Protein AF-A0A6B3UFQ0-F1 (afdb_monomer)

Secondary structure (DSSP, 8-state):
--HHHHHHHHHHS-HHHHHHHHHHHHHHHHTT-GGGSTTHHHHHHHHHTT-S-HHHHHHHHHHHHHH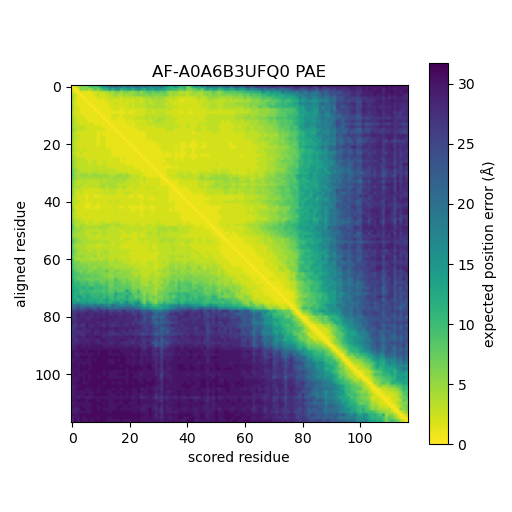HHHHHHHHHHHHHHHHHHHHHHHHHT-HHHHHHHTTS-HHHHHHHH----

Radius of gyration: 25.26 Å; Cα contacts (8 Å, |Δi|>4): 47; chains: 1; bounding box: 38×32×72 Å

pLDDT: mean 77.99, std 18.71, range [42.44, 97.44]

Mean predicted aligned error: 14.37 Å

Foldseek 3Di:
DDLVVLVVVLVPDDPVVVVVLLVVLLVCVVVVNNVVRSNSVPVVVCVVVVVDDPVSVVVSVVVVVVVVVVVVVVCVVCVPPVCVVVVCVVQVPPPVNVVVVVPDDPVVCCVPVVDDD

Sequence (117 aa):
MNIDAITSEWNALTLAQQEAAWMVFLKDLFAGEAPANRFFLVLMPLWDSCEAPEKVQDAALDLYDAEMQEELAFNARYESATNVWFDRAVTADDVADDAFWDRFDPAMAEAILGCPI

Solvent-accessible surface area (backbone atoms only — not comparable to full-atom values): 6911 Å² total; per-residue (Å²): 135,61,65,68,60,50,53,54,53,59,70,68,47,52,71,70,54,49,52,52,51,49,59,50,43,52,55,27,47,80,68,73,45,32,86,75,38,91,56,32,90,62,50,51,61,34,50,77,67,70,65,57,55,68,74,54,51,54,53,50,50,57,51,50,53,52,52,52,51,52,51,52,53,48,46,72,74,36,59,73,59,57,50,54,52,49,54,47,54,66,51,69,70,38,79,61,48,67,58,46,63,76,68,51,58,70,74,57,52,34,73,75,70,71,53,85,130

Structure (mmCIF, N/CA/C/O backbone):
data_AF-A0A6B3UFQ0-F1
#
_entry.id   AF-A0A6B3UFQ0-F1
#
loop_
_atom_site.group_PDB
_atom_site.id
_atom_site.type_symbol
_atom_site.label_atom_id
_atom_site.label_alt_id
_atom_site.label_comp_id
_atom_site.label_asym_id
_atom_site.label_entity_id
_atom_site.label_seq_id
_atom_site.pdbx_PDB_ins_code
_atom_site.Cartn_x
_atom_site.Cartn_y
_atom_site.Cartn_z
_atom_site.occupancy
_atom_site.B_iso_or_equiv
_atom_site.auth_seq_id
_atom_site.auth_comp_id
_atom_site.auth_asym_id
_atom_site.auth_atom_id
_atom_site.pdbx_PDB_model_num
ATOM 1 N N . MET A 1 1 ? -6.406 -19.678 8.237 1.00 61.75 1 MET A N 1
ATOM 2 C CA . MET A 1 1 ? -6.539 -18.353 8.881 1.00 61.75 1 MET A CA 1
ATOM 3 C C . MET A 1 1 ? -8.030 -18.081 9.037 1.00 61.75 1 MET A C 1
ATOM 5 O O . MET A 1 1 ? -8.745 -18.334 8.079 1.00 61.75 1 MET A O 1
ATOM 9 N N . ASN A 1 2 ? -8.517 -17.688 10.217 1.00 82.31 2 ASN A N 1
ATOM 10 C CA . ASN A 1 2 ? -9.936 -17.357 10.414 1.00 82.31 2 ASN A CA 1
ATOM 11 C C . ASN A 1 2 ? -10.115 -15.847 10.193 1.00 82.31 2 ASN A C 1
ATOM 13 O O . ASN A 1 2 ? -9.515 -15.074 10.937 1.00 82.31 2 ASN A O 1
ATOM 17 N N . ILE A 1 3 ? -10.891 -15.447 9.180 1.00 87.56 3 ILE A N 1
ATOM 18 C CA . ILE A 1 3 ? -11.088 -14.034 8.827 1.00 87.56 3 ILE A CA 1
ATOM 19 C C . ILE A 1 3 ? -11.670 -13.237 10.000 1.00 87.56 3 ILE A C 1
ATOM 21 O O . ILE A 1 3 ? -11.162 -12.164 10.297 1.00 87.56 3 ILE A O 1
ATOM 25 N N . ASP A 1 4 ? -12.593 -13.822 10.769 1.00 91.38 4 ASP A N 1
ATOM 26 C CA . ASP A 1 4 ? -13.212 -13.167 11.927 1.00 91.38 4 ASP A CA 1
ATOM 27 C C . ASP A 1 4 ? -12.181 -12.808 13.002 1.00 91.38 4 ASP A C 1
ATOM 29 O O . ASP A 1 4 ? -12.254 -11.752 13.630 1.00 91.38 4 ASP A O 1
ATOM 33 N N . ALA A 1 5 ? -11.182 -13.674 13.199 1.00 91.50 5 ALA A N 1
ATOM 34 C CA . ALA A 1 5 ? -10.115 -13.435 14.164 1.00 91.50 5 ALA A CA 1
ATOM 35 C C . ALA A 1 5 ? -9.181 -12.303 13.707 1.00 91.50 5 ALA A C 1
ATOM 37 O O . ALA A 1 5 ? -8.791 -11.472 14.524 1.00 91.50 5 ALA A O 1
ATOM 38 N N . ILE A 1 6 ? -8.860 -12.238 12.409 1.00 92.88 6 ILE A N 1
ATOM 39 C CA . ILE A 1 6 ? -8.028 -11.167 11.837 1.00 92.88 6 ILE A CA 1
ATOM 40 C C . ILE A 1 6 ? -8.778 -9.838 11.879 1.00 92.88 6 ILE A C 1
ATOM 42 O O . ILE A 1 6 ? -8.210 -8.830 12.285 1.00 92.88 6 ILE A O 1
ATOM 46 N N . THR A 1 7 ? -10.057 -9.827 11.501 1.00 93.50 7 THR A N 1
ATOM 47 C CA . THR A 1 7 ? -10.896 -8.627 11.544 1.00 93.50 7 THR A CA 1
ATOM 48 C C . THR A 1 7 ? -11.078 -8.139 12.980 1.00 93.50 7 THR A C 1
ATOM 50 O O . THR A 1 7 ? -10.982 -6.942 13.240 1.00 93.50 7 THR A O 1
ATOM 53 N N . SER A 1 8 ? -11.273 -9.047 13.943 1.00 95.44 8 SER A N 1
ATOM 54 C CA . SER A 1 8 ? -11.319 -8.680 15.361 1.00 95.44 8 SER A CA 1
ATOM 55 C C . SER A 1 8 ? -9.994 -8.095 15.849 1.00 95.44 8 SER A C 1
ATOM 57 O O . SER A 1 8 ? -10.012 -7.151 16.635 1.00 95.44 8 SER A O 1
ATOM 59 N N . GLU A 1 9 ? -8.858 -8.644 15.417 1.00 95.50 9 GLU A N 1
ATOM 60 C CA . GLU A 1 9 ? -7.540 -8.108 15.758 1.00 95.50 9 GLU A CA 1
ATOM 61 C C . GLU A 1 9 ? -7.322 -6.723 15.138 1.00 95.50 9 GLU A C 1
ATOM 63 O O . GLU A 1 9 ? -6.897 -5.807 15.836 1.00 95.50 9 GLU A O 1
ATOM 68 N N . TRP A 1 10 ? -7.678 -6.548 13.863 1.00 95.81 10 TRP A N 1
ATOM 69 C CA . TRP A 1 10 ? -7.617 -5.268 13.159 1.00 95.81 10 TRP A CA 1
ATOM 70 C C . TRP A 1 10 ? -8.421 -4.180 13.877 1.00 95.81 10 TRP A C 1
ATOM 72 O O . TRP A 1 10 ? -7.921 -3.080 14.115 1.00 95.81 10 TRP A O 1
ATOM 82 N N . ASN A 1 11 ? -9.647 -4.504 14.287 1.00 95.25 11 ASN A N 1
ATOM 83 C CA . ASN A 1 11 ? -10.532 -3.577 14.991 1.00 95.25 11 ASN A CA 1
ATOM 84 C C . ASN A 1 11 ? -10.059 -3.244 16.415 1.00 95.25 11 ASN A C 1
ATOM 86 O O . ASN A 1 11 ? -10.498 -2.247 16.983 1.00 95.25 11 ASN A O 1
ATOM 90 N N . ALA A 1 12 ? -9.185 -4.067 17.004 1.00 96.81 12 ALA A N 1
ATOM 91 C CA . ALA A 1 12 ? -8.596 -3.808 18.316 1.00 96.81 12 ALA A CA 1
ATOM 92 C C . ALA A 1 12 ? -7.371 -2.877 18.252 1.00 96.81 12 ALA A C 1
ATOM 94 O O . ALA A 1 12 ? -6.920 -2.388 19.291 1.00 96.81 12 ALA A O 1
ATOM 95 N N . LEU A 1 13 ? -6.820 -2.638 17.057 1.00 96.81 13 LEU A N 1
ATOM 96 C CA . LEU A 1 13 ? -5.706 -1.719 16.863 1.00 96.81 13 LEU A CA 1
ATOM 97 C C . LEU A 1 13 ? -6.146 -0.267 17.073 1.00 96.81 13 LEU A C 1
ATOM 99 O O . LEU A 1 13 ? -7.250 0.144 16.725 1.00 96.81 13 LEU A O 1
ATOM 103 N N . THR A 1 14 ? -5.234 0.544 17.600 1.00 97.44 14 THR A N 1
ATOM 104 C CA . THR A 1 14 ? -5.390 2.002 17.589 1.00 97.44 14 THR A CA 1
ATOM 105 C C . THR A 1 14 ? -5.252 2.546 16.166 1.00 97.44 14 THR A C 1
ATOM 107 O O . THR A 1 14 ? -4.608 1.924 15.321 1.00 97.44 14 THR A O 1
ATOM 110 N N . LEU A 1 15 ? -5.767 3.752 15.915 1.00 93.88 15 LEU A N 1
ATOM 111 C CA . LEU A 1 15 ? -5.652 4.407 14.606 1.00 93.88 15 LEU A CA 1
ATOM 112 C C . LEU A 1 15 ? -4.190 4.496 14.125 1.00 93.88 15 LEU A C 1
ATOM 114 O O . LEU A 1 15 ? -3.885 4.161 12.987 1.00 93.88 15 LEU A O 1
ATOM 118 N N . ALA A 1 16 ? -3.260 4.842 15.022 1.00 94.19 16 ALA A N 1
ATOM 119 C CA . ALA A 1 16 ? -1.833 4.906 14.702 1.00 94.19 16 ALA A CA 1
ATOM 120 C C . ALA A 1 16 ? -1.235 3.534 14.328 1.00 94.19 16 ALA A C 1
ATOM 122 O O . ALA A 1 16 ? -0.346 3.450 13.484 1.00 94.19 16 ALA A O 1
ATOM 123 N N . GLN A 1 17 ? -1.716 2.450 14.942 1.00 96.12 17 GLN A N 1
ATOM 124 C CA . GLN A 1 17 ? -1.289 1.090 14.603 1.00 96.12 17 GLN A CA 1
ATOM 125 C C . GLN A 1 17 ? -1.875 0.627 13.267 1.00 96.12 17 GLN A C 1
ATOM 127 O O . GLN A 1 17 ? -1.172 -0.028 12.502 1.00 96.12 17 GLN A O 1
AT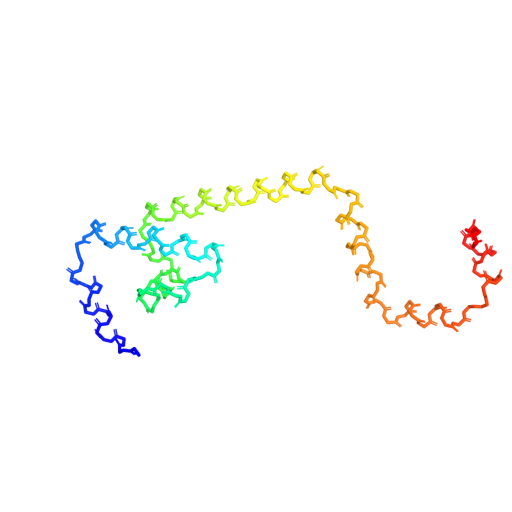OM 132 N N . GLN A 1 18 ? -3.124 0.994 12.971 1.00 95.44 18 GLN A N 1
ATOM 133 C CA . GLN A 1 18 ? -3.738 0.745 11.667 1.00 95.44 18 GLN A CA 1
ATOM 134 C C . GLN A 1 18 ? -3.007 1.507 10.559 1.00 95.44 18 GLN A C 1
ATOM 136 O O . GLN A 1 18 ? -2.687 0.915 9.534 1.00 95.44 18 GLN A O 1
ATOM 141 N N . GLU A 1 19 ? -2.658 2.779 10.778 1.00 93.88 19 GLU A N 1
ATOM 142 C CA . GLU A 1 19 ? -1.823 3.550 9.848 1.00 93.88 19 GLU A CA 1
ATOM 143 C C . GLU A 1 19 ? -0.462 2.885 9.615 1.00 93.88 19 GLU A C 1
ATOM 145 O O . GLU A 1 19 ? -0.027 2.742 8.476 1.00 93.88 19 GLU A O 1
ATOM 150 N N . ALA A 1 20 ? 0.217 2.440 10.676 1.00 94.31 20 ALA A N 1
ATOM 151 C CA . ALA A 1 20 ? 1.500 1.756 10.535 1.00 94.31 20 ALA A CA 1
ATOM 152 C C . ALA A 1 20 ? 1.367 0.443 9.743 1.00 94.31 20 ALA A C 1
ATOM 154 O O . ALA A 1 20 ? 2.206 0.151 8.892 1.00 94.31 20 ALA A O 1
ATOM 155 N N . ALA A 1 21 ? 0.305 -0.327 9.989 1.00 96.12 21 ALA A N 1
ATOM 156 C CA . ALA A 1 21 ? 0.013 -1.551 9.251 1.00 96.12 21 ALA A CA 1
ATOM 157 C C . ALA A 1 21 ? -0.294 -1.276 7.770 1.00 96.12 21 ALA A C 1
ATOM 159 O O . ALA A 1 21 ? 0.211 -2.000 6.915 1.00 96.12 21 ALA A O 1
ATOM 160 N N . TRP A 1 22 ? -1.032 -0.204 7.464 1.00 96.50 22 TRP A N 1
ATOM 161 C CA . TRP A 1 22 ? -1.249 0.271 6.095 1.00 96.50 22 TRP A CA 1
ATOM 162 C C . TRP A 1 22 ? 0.065 0.606 5.385 1.00 96.50 22 TRP A C 1
ATOM 164 O O . TRP A 1 22 ? 0.273 0.184 4.254 1.00 96.50 22 TRP A O 1
ATOM 174 N N . MET A 1 23 ? 0.979 1.313 6.052 1.00 95.06 23 MET A N 1
ATOM 175 C CA . MET A 1 23 ? 2.274 1.678 5.463 1.00 95.06 23 MET A CA 1
ATOM 176 C C . MET A 1 23 ? 3.173 0.464 5.200 1.00 95.06 23 MET A C 1
ATOM 178 O O . MET A 1 23 ? 3.953 0.472 4.250 1.00 95.06 23 MET A O 1
ATOM 182 N N . VAL A 1 24 ? 3.088 -0.577 6.034 1.00 95.31 24 VAL A N 1
ATOM 183 C CA . VAL A 1 24 ? 3.773 -1.855 5.775 1.00 95.31 24 VAL A CA 1
ATOM 184 C C . VAL A 1 24 ? 3.113 -2.573 4.599 1.00 95.31 24 VAL A C 1
ATOM 186 O O . VAL A 1 24 ? 3.806 -2.954 3.666 1.00 95.31 24 VAL A O 1
ATOM 189 N N . PHE A 1 25 ? 1.782 -2.670 4.597 1.00 96.50 25 PHE A N 1
ATOM 190 C CA . PHE A 1 25 ? 1.025 -3.287 3.507 1.00 96.50 25 PHE A CA 1
ATOM 191 C C . PHE A 1 25 ? 1.302 -2.638 2.150 1.00 96.50 25 PHE A C 1
ATOM 193 O O . PHE A 1 25 ? 1.493 -3.359 1.181 1.00 96.50 25 PHE A O 1
ATOM 200 N N . LEU A 1 26 ? 1.389 -1.305 2.075 1.00 94.69 26 LEU A N 1
ATOM 201 C CA . LEU A 1 26 ? 1.755 -0.610 0.839 1.00 94.69 26 LEU A CA 1
ATOM 202 C C . LEU A 1 26 ? 3.125 -1.046 0.317 1.00 94.69 26 LEU A C 1
ATOM 204 O O . LEU A 1 26 ? 3.266 -1.335 -0.864 1.00 94.69 26 LEU A O 1
ATOM 208 N N . LYS A 1 27 ? 4.135 -1.133 1.184 1.00 92.25 27 LYS A N 1
ATOM 209 C CA . LYS A 1 27 ? 5.469 -1.590 0.768 1.00 92.25 27 LYS A CA 1
ATOM 210 C C . LYS A 1 27 ? 5.429 -3.022 0.249 1.00 92.25 27 LYS A C 1
ATOM 212 O O . LYS A 1 27 ? 6.006 -3.297 -0.797 1.00 92.25 27 LYS A O 1
ATOM 217 N N . ASP A 1 28 ? 4.715 -3.899 0.951 1.00 94.25 28 ASP A N 1
ATOM 218 C CA . ASP A 1 28 ? 4.538 -5.289 0.534 1.00 94.25 28 ASP A CA 1
ATOM 219 C C . ASP A 1 28 ? 3.779 -5.367 -0.805 1.00 94.25 28 ASP A C 1
ATOM 221 O O . ASP A 1 28 ? 4.078 -6.221 -1.635 1.00 94.25 28 ASP A O 1
ATOM 225 N N . LEU A 1 29 ? 2.819 -4.467 -1.046 1.00 93.44 29 LEU A N 1
ATOM 226 C CA . LEU A 1 29 ? 2.041 -4.402 -2.284 1.00 93.44 29 LEU A CA 1
ATOM 227 C C . LEU A 1 29 ? 2.914 -4.079 -3.496 1.00 93.44 29 LEU A C 1
ATOM 229 O O . LEU A 1 29 ? 2.897 -4.840 -4.461 1.00 93.44 29 LEU A O 1
ATOM 233 N N . PHE A 1 30 ? 3.714 -3.016 -3.421 1.00 89.81 30 PHE A N 1
ATOM 234 C CA . PHE A 1 30 ? 4.643 -2.640 -4.494 1.00 89.81 30 PHE A CA 1
ATOM 235 C C . PHE A 1 30 ? 5.786 -3.655 -4.667 1.00 89.81 30 PHE A C 1
ATOM 237 O O . PHE A 1 30 ? 6.287 -3.841 -5.769 1.00 89.81 30 PHE A O 1
ATOM 244 N N . ALA A 1 31 ? 6.163 -4.382 -3.610 1.00 89.25 31 ALA A N 1
ATOM 245 C CA . ALA A 1 31 ? 7.127 -5.481 -3.702 1.00 89.25 31 ALA A CA 1
ATOM 246 C C . ALA A 1 31 ? 6.535 -6.790 -4.276 1.00 89.25 31 ALA A C 1
ATOM 248 O O . ALA A 1 31 ? 7.275 -7.747 -4.498 1.00 89.25 31 ALA A O 1
ATOM 249 N N . GLY A 1 32 ? 5.215 -6.874 -4.490 1.00 90.25 32 GLY A N 1
ATOM 250 C CA . GLY A 1 32 ? 4.538 -8.109 -4.909 1.00 90.25 32 GLY A CA 1
ATOM 251 C C . GLY A 1 32 ? 4.393 -9.164 -3.799 1.00 90.25 32 GLY A C 1
ATOM 252 O O . GLY A 1 32 ? 4.062 -10.317 -4.070 1.00 90.25 32 GLY A O 1
ATOM 253 N N . GLU A 1 33 ? 4.609 -8.779 -2.541 1.00 93.94 33 GLU A N 1
ATOM 254 C CA . GLU A 1 33 ? 4.589 -9.640 -1.351 1.00 93.94 33 GLU A CA 1
ATOM 255 C C . GLU A 1 33 ? 3.343 -9.430 -0.470 1.00 93.94 33 GLU A C 1
ATOM 257 O O . GLU A 1 33 ? 3.216 -10.043 0.592 1.00 93.94 33 GLU A O 1
ATOM 262 N N . ALA A 1 34 ? 2.377 -8.620 -0.921 1.00 90.38 34 ALA A N 1
ATOM 263 C CA . ALA A 1 34 ? 1.149 -8.289 -0.188 1.00 90.38 34 ALA A CA 1
ATOM 264 C C . ALA A 1 34 ? 0.445 -9.488 0.486 1.00 90.38 34 ALA A C 1
ATOM 266 O O . ALA A 1 34 ? 0.026 -9.345 1.638 1.00 90.38 34 ALA A O 1
ATOM 267 N N . PRO A 1 35 ? 0.326 -10.679 -0.148 1.00 91.62 35 PRO A N 1
ATOM 268 C CA . PRO A 1 35 ? -0.338 -11.833 0.466 1.00 91.62 35 PRO A CA 1
ATOM 269 C C . PRO A 1 35 ? 0.323 -12.343 1.755 1.00 91.62 35 PRO A C 1
ATOM 271 O O . PRO A 1 35 ? -0.324 -13.049 2.530 1.00 91.62 35 PRO A O 1
ATOM 274 N N . ALA A 1 36 ? 1.596 -12.013 1.996 1.00 90.75 36 ALA A N 1
ATOM 275 C CA . ALA A 1 36 ? 2.301 -12.351 3.230 1.00 90.75 36 ALA A CA 1
ATOM 276 C C . ALA A 1 36 ? 1.939 -11.415 4.397 1.00 90.75 36 ALA A C 1
ATOM 278 O O . ALA A 1 36 ? 2.198 -11.746 5.560 1.00 90.75 36 ALA A O 1
ATOM 279 N N . ASN A 1 37 ? 1.318 -10.264 4.118 1.00 93.75 37 ASN A N 1
ATOM 280 C CA . ASN A 1 37 ? 0.924 -9.310 5.139 1.00 93.75 37 ASN A CA 1
ATOM 281 C C . ASN A 1 37 ? -0.160 -9.903 6.054 1.00 93.75 37 ASN A C 1
ATOM 283 O O . ASN A 1 37 ? -1.188 -10.417 5.608 1.00 93.75 37 ASN A O 1
ATOM 287 N N . ARG A 1 38 ? 0.034 -9.782 7.371 1.00 92.75 38 ARG A N 1
ATOM 288 C CA . ARG A 1 38 ? -0.880 -10.341 8.382 1.00 92.75 38 ARG A CA 1
ATOM 289 C C . ARG A 1 38 ? -2.329 -9.875 8.213 1.00 92.75 38 ARG A C 1
ATOM 291 O O . ARG A 1 38 ? -3.246 -10.650 8.483 1.00 92.75 38 ARG A O 1
ATOM 298 N N . PHE A 1 39 ? -2.528 -8.625 7.801 1.00 95.88 39 PHE A N 1
ATOM 299 C CA . PHE A 1 39 ? -3.846 -8.017 7.630 1.00 95.88 39 PHE A CA 1
ATOM 300 C C . PHE A 1 39 ? -4.297 -7.985 6.166 1.00 95.88 39 PHE A C 1
ATOM 302 O O . PHE A 1 39 ? -5.289 -7.328 5.866 1.00 95.88 39 PHE A O 1
ATOM 309 N N . PHE A 1 40 ? -3.638 -8.726 5.267 1.00 95.00 40 PHE A N 1
ATOM 310 C CA . PHE A 1 40 ? -3.961 -8.775 3.836 1.00 95.00 40 PHE A CA 1
ATOM 311 C C . PHE A 1 40 ? -5.463 -8.956 3.561 1.00 95.00 40 PHE A C 1
ATOM 313 O O . PHE A 1 40 ? -6.044 -8.210 2.781 1.00 95.00 40 PHE A O 1
ATOM 320 N N . LEU A 1 41 ? -6.118 -9.889 4.263 1.00 94.62 41 LEU A N 1
ATOM 321 C CA . LEU A 1 41 ? -7.548 -10.184 4.080 1.00 94.62 41 LEU A CA 1
ATOM 322 C C . LEU A 1 41 ? -8.494 -9.046 4.500 1.00 94.62 41 LEU A C 1
ATOM 324 O O . LEU A 1 41 ? -9.673 -9.093 4.164 1.00 94.62 41 LEU A O 1
ATOM 328 N N . VAL A 1 42 ? -8.000 -8.055 5.241 1.00 95.56 42 VAL A N 1
ATOM 329 C CA . VAL A 1 42 ? -8.749 -6.847 5.613 1.00 95.56 42 VAL A CA 1
ATOM 330 C C . VAL A 1 42 ? -8.348 -5.677 4.719 1.00 95.56 42 VAL A C 1
ATOM 332 O O . VAL A 1 42 ? -9.210 -4.955 4.237 1.00 95.56 42 VAL A O 1
ATOM 335 N N . LEU A 1 43 ? -7.049 -5.505 4.477 1.00 96.19 43 LEU A N 1
ATOM 336 C CA . LEU A 1 43 ? -6.496 -4.346 3.780 1.00 96.19 43 LEU A CA 1
ATOM 337 C C . LEU A 1 43 ? -6.707 -4.399 2.268 1.00 96.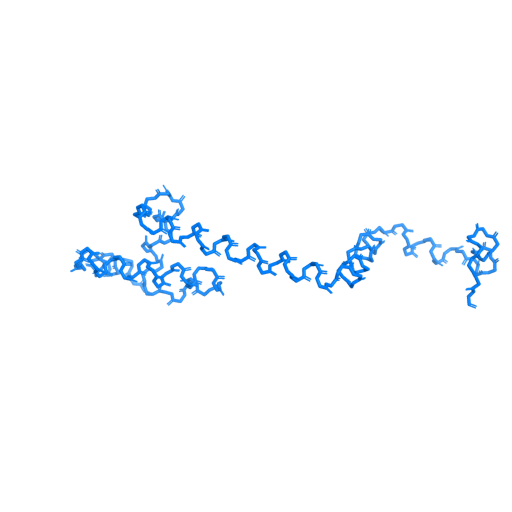19 43 LEU A C 1
ATOM 339 O O . LEU A 1 43 ? -7.043 -3.376 1.684 1.00 96.19 43 LEU A O 1
ATOM 343 N N . MET A 1 44 ? -6.567 -5.571 1.640 1.00 95.44 44 MET A N 1
ATOM 344 C CA . MET A 1 44 ? -6.724 -5.696 0.189 1.00 95.44 44 MET A CA 1
ATOM 345 C C . MET A 1 44 ? -8.148 -5.338 -0.278 1.00 95.44 44 MET A C 1
ATOM 347 O O . MET A 1 44 ? -8.270 -4.516 -1.178 1.00 95.44 44 MET A O 1
ATOM 351 N N . PRO A 1 45 ? -9.237 -5.819 0.361 1.00 95.44 45 PRO A N 1
ATOM 352 C CA . PRO A 1 45 ? -10.583 -5.375 -0.005 1.00 95.44 45 PRO A CA 1
ATOM 353 C C . PRO A 1 45 ? -10.809 -3.867 0.167 1.00 95.44 45 PRO A C 1
ATOM 355 O O . PRO A 1 45 ? -11.464 -3.263 -0.673 1.00 95.44 45 PRO A O 1
ATOM 358 N N . LEU A 1 46 ? -10.263 -3.263 1.231 1.00 94.94 46 LEU A N 1
ATOM 359 C CA . LEU A 1 46 ? -10.363 -1.817 1.475 1.00 94.94 46 LEU A CA 1
ATOM 360 C C . LEU A 1 46 ? -9.554 -1.008 0.455 1.00 94.94 46 LEU A C 1
ATOM 362 O O . LEU A 1 46 ? -9.934 0.102 0.092 1.00 94.94 46 LEU A O 1
ATOM 366 N N . TRP A 1 47 ? -8.429 -1.554 0.002 1.00 94.69 47 TRP A N 1
ATOM 367 C CA . TRP A 1 47 ? -7.634 -0.983 -1.075 1.00 94.69 47 TRP A CA 1
ATOM 368 C C . TRP A 1 47 ? -8.410 -1.013 -2.397 1.00 94.69 47 TRP A C 1
ATOM 370 O O . TRP A 1 47 ? -8.574 0.028 -3.030 1.00 94.69 47 TRP A O 1
ATOM 380 N N . ASP A 1 48 ? -8.977 -2.168 -2.754 1.00 94.50 48 ASP A N 1
ATOM 381 C CA . ASP A 1 48 ? -9.759 -2.359 -3.982 1.00 94.50 48 ASP A CA 1
ATOM 382 C C . ASP A 1 48 ? -11.039 -1.509 -4.017 1.00 94.50 48 ASP A C 1
ATOM 384 O O . ASP A 1 48 ? -11.507 -1.125 -5.091 1.00 94.50 48 ASP A O 1
ATOM 388 N N . SER A 1 49 ? -11.613 -1.196 -2.852 1.00 95.44 49 SER A N 1
ATOM 389 C CA . SER A 1 49 ? -12.775 -0.312 -2.723 1.00 95.44 49 SER A CA 1
ATOM 390 C C . SER A 1 49 ? -12.418 1.173 -2.576 1.00 95.44 49 SER A C 1
ATOM 392 O O . SER A 1 49 ? -13.320 1.989 -2.383 1.00 95.44 49 SER A O 1
ATOM 394 N N . CYS A 1 50 ? -11.135 1.541 -2.677 1.00 90.62 50 CYS A N 1
ATOM 395 C CA . CYS A 1 50 ? -10.629 2.906 -2.490 1.00 90.62 50 CYS A CA 1
ATOM 396 C C . CYS 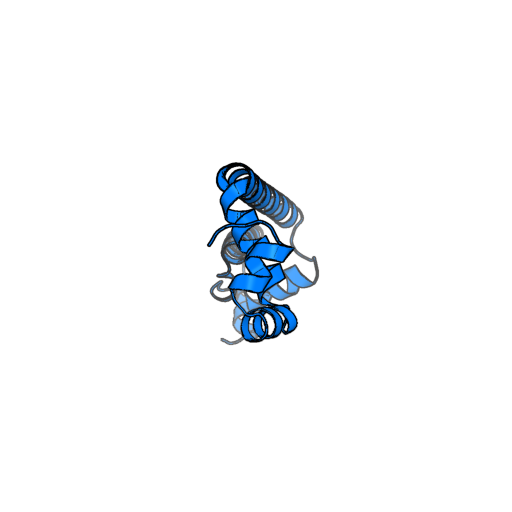A 1 50 ? -10.954 3.514 -1.107 1.00 90.62 50 CYS A C 1
ATOM 398 O O . CYS A 1 50 ? -11.143 4.723 -0.976 1.00 90.62 50 CYS A O 1
ATOM 400 N N . GLU A 1 51 ? -11.006 2.684 -0.064 1.00 93.75 51 GLU A N 1
ATOM 401 C CA . GLU A 1 51 ? -11.278 3.076 1.328 1.00 93.75 51 GLU A CA 1
ATOM 402 C C . GLU A 1 51 ? -10.000 3.260 2.171 1.00 93.75 51 GLU A C 1
ATOM 404 O O . GLU A 1 51 ? -10.062 3.446 3.389 1.00 93.75 51 GLU A O 1
ATOM 409 N N . ALA A 1 52 ? -8.820 3.224 1.545 1.00 91.31 52 ALA A N 1
ATOM 410 C CA . ALA A 1 52 ? -7.566 3.526 2.226 1.00 91.31 52 ALA A CA 1
ATOM 411 C C . ALA A 1 52 ? -7.567 4.976 2.768 1.00 91.31 52 ALA A C 1
ATOM 413 O O . ALA A 1 52 ? -8.082 5.875 2.100 1.00 91.31 52 ALA A O 1
ATOM 414 N N . PRO A 1 53 ? -6.976 5.253 3.945 1.00 92.44 53 PRO A N 1
ATOM 415 C CA . PRO A 1 53 ? -6.852 6.619 4.457 1.00 92.44 53 PRO A CA 1
ATOM 416 C C . PRO A 1 53 ? -6.107 7.547 3.484 1.00 92.44 53 PRO A C 1
ATOM 418 O O . PRO A 1 53 ? -5.164 7.112 2.833 1.00 92.44 53 PRO A O 1
ATOM 421 N N . GLU A 1 54 ? -6.454 8.836 3.443 1.00 91.50 54 GLU A N 1
ATOM 422 C CA . GLU A 1 54 ? -5.853 9.829 2.523 1.00 91.50 54 GLU A CA 1
ATOM 423 C C . GLU A 1 54 ? -4.316 9.814 2.556 1.00 91.50 54 GLU A C 1
ATOM 425 O O . GLU A 1 54 ? -3.669 9.631 1.537 1.00 91.50 54 GLU A O 1
ATOM 430 N N . LYS A 1 55 ? -3.724 9.823 3.753 1.00 90.69 55 LYS A N 1
ATOM 431 C CA . LYS A 1 55 ? -2.267 9.738 3.948 1.00 90.69 55 LYS A CA 1
ATOM 432 C C . LYS A 1 55 ? -1.624 8.473 3.356 1.00 90.69 55 LYS A C 1
ATOM 434 O O . LYS A 1 55 ? -0.442 8.472 3.031 1.00 90.69 55 LYS A O 1
ATOM 439 N N . VAL A 1 56 ? -2.372 7.373 3.291 1.00 90.88 56 VAL A N 1
ATOM 440 C CA . VAL A 1 56 ? -1.936 6.107 2.681 1.00 90.88 56 VAL A CA 1
ATOM 441 C C . VAL A 1 56 ? -2.032 6.223 1.160 1.00 90.88 56 VAL A C 1
ATOM 443 O O . VAL A 1 56 ? -1.118 5.794 0.468 1.00 90.88 56 VAL A O 1
ATOM 446 N N . GLN A 1 57 ? -3.086 6.855 0.641 1.00 90.94 57 GLN A N 1
ATOM 447 C CA . GLN A 1 57 ? -3.215 7.144 -0.790 1.00 90.94 57 GLN A CA 1
ATOM 448 C C . GLN A 1 57 ? -2.089 8.071 -1.277 1.00 90.94 57 GLN A C 1
ATOM 450 O O . GLN A 1 57 ? -1.444 7.751 -2.271 1.00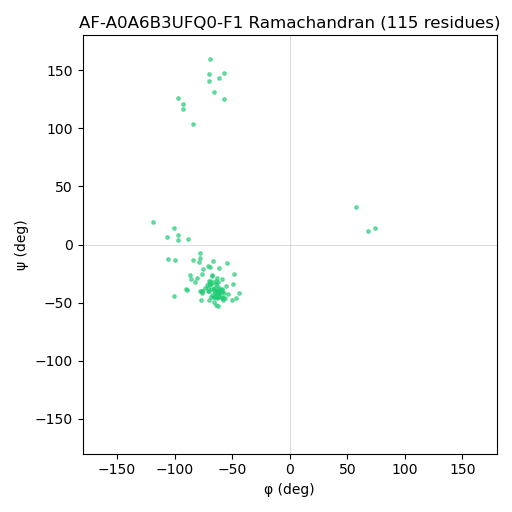 90.94 57 GLN A O 1
ATOM 455 N N . ASP A 1 58 ? -1.781 9.139 -0.535 1.00 93.19 58 ASP A N 1
ATOM 456 C CA . ASP A 1 58 ? -0.662 10.045 -0.833 1.00 93.19 58 ASP A CA 1
ATOM 457 C C . ASP A 1 58 ? 0.673 9.287 -0.883 1.00 93.19 58 ASP A C 1
ATOM 459 O O . ASP A 1 58 ? 1.429 9.398 -1.843 1.00 93.19 58 ASP A O 1
ATOM 463 N N . ALA A 1 59 ? 0.939 8.439 0.118 1.00 92.12 59 ALA A N 1
ATOM 464 C CA . ALA A 1 59 ? 2.157 7.633 0.154 1.00 92.12 59 ALA A CA 1
ATOM 465 C C . ALA A 1 59 ? 2.237 6.613 -0.998 1.00 92.12 59 ALA A C 1
ATOM 467 O O . ALA A 1 59 ? 3.331 6.285 -1.453 1.00 92.12 59 ALA A O 1
ATOM 468 N N . ALA A 1 60 ? 1.099 6.093 -1.463 1.00 91.19 60 ALA A N 1
ATOM 469 C CA . ALA A 1 60 ? 1.059 5.194 -2.610 1.00 91.19 60 ALA A CA 1
ATOM 470 C C . ALA A 1 60 ? 1.365 5.925 -3.924 1.00 91.19 60 ALA A C 1
ATOM 472 O O . ALA A 1 60 ? 2.060 5.369 -4.771 1.00 91.19 60 ALA A O 1
ATOM 473 N N . LEU A 1 61 ? 0.891 7.166 -4.077 1.00 92.19 61 LEU A N 1
ATOM 474 C CA . LEU A 1 61 ? 1.242 8.014 -5.218 1.00 92.19 61 LEU A CA 1
ATOM 475 C C . LEU A 1 61 ? 2.741 8.324 -5.234 1.00 92.19 61 LEU A C 1
ATOM 477 O O . LEU A 1 61 ? 3.376 8.151 -6.269 1.00 92.19 61 LEU A O 1
ATOM 481 N N . ASP A 1 62 ? 3.322 8.675 -4.084 1.00 91.25 62 ASP A N 1
ATOM 482 C CA . ASP A 1 62 ? 4.766 8.915 -3.968 1.00 91.25 62 ASP A CA 1
ATOM 483 C C . ASP A 1 62 ? 5.596 7.678 -4.368 1.00 91.25 62 ASP A C 1
ATOM 485 O O . ASP A 1 62 ? 6.631 7.799 -5.028 1.00 91.25 62 ASP A O 1
ATOM 489 N N . LEU A 1 63 ? 5.155 6.476 -3.971 1.00 87.38 63 LEU A N 1
ATOM 490 C CA . LEU A 1 63 ? 5.812 5.215 -4.338 1.00 87.38 63 LEU A CA 1
ATOM 491 C C . LEU A 1 63 ? 5.693 4.919 -5.835 1.00 87.38 63 LEU A C 1
ATOM 493 O O . LEU A 1 63 ? 6.685 4.542 -6.456 1.00 87.38 63 LEU A O 1
ATOM 497 N N . TYR A 1 64 ? 4.509 5.126 -6.412 1.00 86.94 64 TYR A N 1
ATOM 498 C CA . TYR 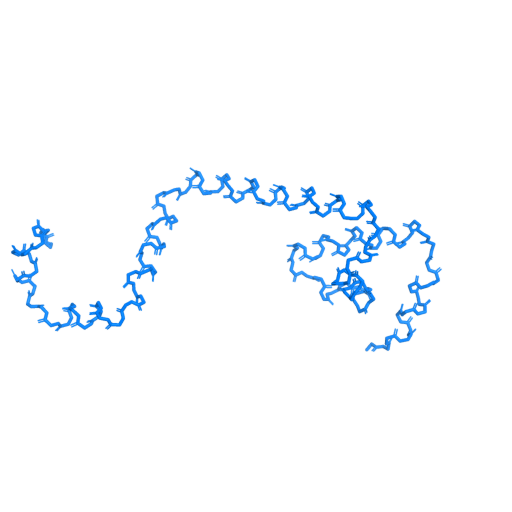A 1 64 ? 4.277 4.954 -7.843 1.00 86.94 64 TYR A CA 1
ATOM 499 C C . TYR A 1 64 ? 5.131 5.914 -8.679 1.00 86.94 64 TYR A C 1
ATOM 501 O O . TYR A 1 64 ? 5.777 5.500 -9.641 1.00 86.94 64 TYR A O 1
ATOM 509 N N . ASP A 1 65 ? 5.194 7.187 -8.286 1.00 89.56 65 ASP A N 1
ATOM 510 C CA . ASP A 1 65 ? 6.030 8.177 -8.961 1.00 89.56 65 ASP A CA 1
ATOM 511 C C . ASP A 1 65 ? 7.512 7.789 -8.892 1.00 89.56 65 ASP A C 1
ATOM 513 O O . ASP A 1 65 ? 8.230 7.919 -9.884 1.00 89.56 65 ASP A O 1
ATOM 517 N N . ALA A 1 66 ? 7.977 7.272 -7.752 1.00 86.31 66 ALA A N 1
ATOM 518 C CA . ALA A 1 66 ? 9.349 6.794 -7.607 1.00 86.31 66 ALA A CA 1
ATOM 519 C C . ALA A 1 66 ? 9.656 5.594 -8.523 1.00 86.31 66 ALA A C 1
ATOM 521 O O . ALA A 1 66 ? 10.693 5.602 -9.189 1.00 86.31 66 ALA A O 1
ATOM 522 N N . GLU A 1 67 ? 8.758 4.608 -8.599 1.00 84.31 67 GLU A N 1
ATOM 523 C CA . GLU A 1 67 ? 8.896 3.440 -9.482 1.00 84.31 67 GLU A CA 1
ATOM 524 C C . GLU A 1 67 ? 8.923 3.861 -10.959 1.00 84.31 67 GLU A C 1
ATOM 526 O O . GLU A 1 67 ? 9.811 3.462 -11.713 1.00 84.31 67 GLU A O 1
ATOM 531 N N . MET A 1 68 ? 8.029 4.770 -11.357 1.00 85.56 68 MET A N 1
ATOM 532 C CA . MET A 1 68 ? 7.995 5.306 -12.717 1.00 85.56 68 MET A CA 1
ATOM 533 C C . MET A 1 68 ? 9.284 6.067 -13.065 1.00 85.56 68 MET A C 1
ATOM 535 O O . MET A 1 68 ? 9.791 5.953 -14.182 1.00 85.56 68 MET A O 1
ATOM 539 N N . GLN A 1 69 ? 9.850 6.842 -12.132 1.00 86.81 69 GLN A N 1
ATOM 540 C CA . GLN A 1 69 ? 11.139 7.511 -12.356 1.00 86.81 69 GLN A CA 1
ATOM 541 C C . GLN A 1 69 ? 12.293 6.511 -12.497 1.00 86.81 69 GLN A C 1
ATOM 543 O O . GLN A 1 69 ? 13.190 6.731 -13.315 1.00 86.81 69 GLN A O 1
ATOM 548 N N . GLU A 1 70 ? 12.284 5.418 -11.732 1.00 83.75 70 GLU A N 1
ATOM 549 C CA . GLU A 1 70 ? 13.273 4.347 -11.862 1.00 83.75 70 GLU A CA 1
ATOM 550 C C . GLU A 1 70 ? 13.167 3.653 -13.226 1.00 83.75 70 GLU A C 1
ATOM 552 O O . GLU A 1 70 ? 14.183 3.480 -13.907 1.00 83.75 70 GLU A O 1
ATOM 557 N N . GLU A 1 71 ? 11.950 3.349 -13.679 1.00 81.06 71 GLU A N 1
ATOM 558 C CA . GLU A 1 71 ? 11.702 2.756 -14.994 1.00 81.06 71 GLU A CA 1
ATOM 559 C C . GLU A 1 71 ? 12.131 3.695 -16.134 1.00 81.06 71 GLU A C 1
ATOM 561 O O . GLU A 1 71 ? 12.815 3.277 -17.073 1.00 81.06 71 GLU A O 1
ATOM 566 N N . LEU A 1 72 ? 11.816 4.990 -16.037 1.00 82.56 72 LEU A N 1
ATOM 567 C CA . LEU A 1 72 ? 12.266 5.999 -17.000 1.00 82.56 72 LEU A CA 1
ATOM 568 C C . LEU A 1 72 ? 13.795 6.104 -17.041 1.00 82.56 72 LEU A C 1
ATOM 570 O O . LEU A 1 72 ? 14.380 6.164 -18.124 1.00 82.56 72 LEU A O 1
ATOM 574 N N . ALA A 1 73 ? 14.458 6.098 -15.883 1.00 82.25 73 ALA A N 1
ATOM 575 C CA . ALA A 1 73 ? 15.914 6.138 -15.800 1.00 82.25 73 ALA A CA 1
ATOM 576 C C . ALA A 1 73 ? 16.559 4.867 -16.372 1.00 82.25 73 ALA A C 1
ATOM 578 O O . ALA A 1 73 ? 17.592 4.944 -17.046 1.00 82.25 73 ALA A O 1
ATOM 579 N N . PHE A 1 74 ? 15.948 3.704 -16.141 1.00 77.12 74 PHE A N 1
ATOM 580 C CA . PHE A 1 74 ? 16.357 2.445 -16.750 1.00 77.12 74 PHE A CA 1
ATOM 581 C C . PHE A 1 74 ? 16.219 2.511 -18.277 1.00 77.12 74 PHE A C 1
ATOM 583 O O . PHE A 1 74 ? 17.199 2.299 -18.991 1.00 77.12 74 PHE A O 1
ATOM 590 N N . ASN A 1 75 ? 15.052 2.894 -18.793 1.00 74.69 75 ASN A N 1
ATOM 591 C CA . ASN A 1 75 ? 14.799 2.980 -20.232 1.00 74.69 75 ASN A CA 1
ATOM 592 C C . ASN A 1 75 ? 15.723 3.984 -20.931 1.00 74.69 75 ASN A C 1
ATOM 594 O O . ASN A 1 75 ? 16.306 3.657 -21.962 1.00 74.69 75 ASN A O 1
ATOM 598 N N . ALA A 1 76 ? 15.961 5.153 -20.332 1.00 77.50 76 ALA A N 1
ATOM 599 C CA . ALA A 1 76 ? 16.918 6.130 -20.853 1.00 77.50 76 ALA A CA 1
ATOM 600 C C . ALA A 1 76 ? 18.362 5.591 -20.886 1.00 77.50 76 ALA A C 1
ATOM 602 O O . ALA A 1 76 ? 19.151 5.952 -21.757 1.00 77.50 76 ALA A O 1
ATOM 603 N N . ARG A 1 77 ? 18.733 4.717 -19.942 1.00 69.50 77 ARG A N 1
ATOM 604 C CA . ARG A 1 77 ? 20.070 4.108 -19.879 1.00 69.50 77 ARG A CA 1
ATOM 605 C C . ARG A 1 77 ? 20.238 2.933 -20.846 1.00 69.50 77 ARG A C 1
ATOM 607 O O . ARG A 1 77 ? 21.363 2.671 -21.275 1.00 69.50 77 ARG A O 1
ATOM 614 N N . TYR A 1 78 ? 19.156 2.228 -21.170 1.00 63.88 78 TYR A N 1
ATOM 615 C CA . TYR A 1 78 ? 19.170 0.974 -21.933 1.00 63.88 78 TYR A CA 1
ATOM 616 C C . TYR A 1 78 ? 18.395 1.043 -23.256 1.00 63.88 78 TYR A C 1
ATOM 618 O O . TYR A 1 78 ? 18.096 0.006 -23.842 1.00 63.88 78 TYR A O 1
ATOM 626 N N . GLU A 1 79 ? 18.152 2.249 -23.772 1.00 53.84 79 GLU A N 1
ATOM 627 C CA . GLU A 1 79 ? 17.363 2.559 -24.975 1.00 53.84 79 GLU A CA 1
ATOM 628 C C . GLU A 1 79 ? 17.728 1.707 -26.217 1.00 53.84 79 GLU A C 1
ATOM 630 O O . GLU A 1 79 ? 16.880 1.465 -27.071 1.00 53.84 79 GLU A O 1
ATOM 635 N N . SER A 1 80 ? 18.957 1.174 -26.323 1.00 56.31 80 SER A N 1
ATOM 636 C CA . SER A 1 80 ? 19.341 0.252 -27.409 1.00 56.31 80 SER A CA 1
ATOM 637 C C . SER A 1 80 ? 19.044 -1.231 -27.143 1.00 56.31 80 SER A C 1
ATOM 639 O O . SER A 1 80 ? 18.867 -1.986 -28.092 1.00 56.31 80 SER A O 1
ATOM 641 N N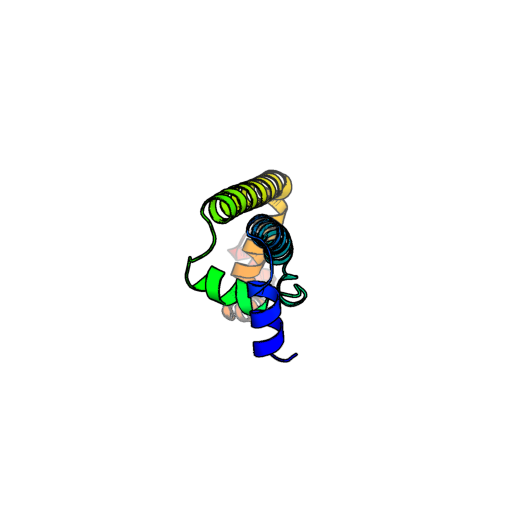 . ALA A 1 81 ? 18.985 -1.680 -25.889 1.00 53.22 81 ALA A N 1
ATOM 642 C CA . ALA A 1 81 ? 18.758 -3.083 -25.535 1.00 53.22 81 ALA A CA 1
ATOM 643 C C . ALA A 1 81 ? 17.263 -3.404 -25.383 1.00 53.22 81 ALA A C 1
ATOM 645 O O . ALA A 1 81 ? 16.818 -4.465 -25.822 1.00 53.22 81 ALA A O 1
ATOM 646 N N . THR A 1 82 ? 16.484 -2.480 -24.813 1.00 51.91 82 THR A N 1
ATOM 647 C CA . THR A 1 82 ? 15.037 -2.655 -24.615 1.00 51.91 82 THR A CA 1
ATOM 648 C C . THR A 1 82 ? 14.284 -2.591 -25.944 1.00 51.91 82 THR A C 1
ATOM 650 O O . THR A 1 82 ? 13.428 -3.436 -26.185 1.00 51.91 82 THR A O 1
ATOM 653 N N . ASN A 1 83 ? 14.675 -1.685 -26.853 1.00 55.22 83 ASN A N 1
ATOM 654 C CA . ASN A 1 83 ? 14.108 -1.606 -28.205 1.00 55.22 83 ASN A CA 1
ATOM 655 C C . ASN A 1 83 ? 14.447 -2.839 -29.054 1.00 55.22 83 ASN A C 1
ATOM 657 O O . ASN A 1 83 ? 13.574 -3.359 -29.727 1.00 55.22 83 ASN A O 1
ATOM 661 N N . VAL A 1 84 ? 15.665 -3.390 -28.971 1.00 54.22 84 VAL A N 1
ATOM 662 C CA . VAL A 1 84 ? 16.035 -4.595 -29.744 1.00 54.22 84 VAL A CA 1
ATOM 663 C C . VAL A 1 84 ? 15.294 -5.845 -29.261 1.00 54.22 84 VAL A C 1
ATOM 665 O O . VAL A 1 84 ? 14.983 -6.717 -30.071 1.00 54.22 84 VAL A O 1
ATOM 668 N N . TRP A 1 85 ? 15.005 -5.960 -27.961 1.00 54.41 85 TRP A N 1
ATOM 669 C CA . TRP A 1 85 ? 14.219 -7.079 -27.434 1.00 54.41 85 TRP A CA 1
ATOM 670 C C . TRP A 1 85 ? 12.722 -6.918 -27.731 1.00 54.41 85 TRP A C 1
ATOM 672 O O . TRP A 1 85 ? 12.097 -7.896 -28.125 1.00 54.41 85 TRP A O 1
ATOM 682 N N . PHE A 1 86 ? 12.167 -5.702 -27.629 1.00 54.84 86 PHE A N 1
ATOM 683 C CA . PHE A 1 86 ? 10.783 -5.419 -28.035 1.00 54.84 86 PHE A CA 1
ATOM 684 C C . PHE A 1 86 ? 10.579 -5.579 -29.544 1.00 54.84 86 PHE A C 1
ATOM 686 O O . PHE A 1 86 ? 9.640 -6.255 -29.943 1.00 54.84 86 PHE A O 1
ATOM 693 N N . ASP A 1 87 ? 11.481 -5.062 -30.381 1.00 56.56 87 ASP A N 1
ATOM 694 C CA . ASP A 1 87 ? 11.429 -5.244 -31.835 1.00 56.56 87 ASP A CA 1
ATOM 695 C C . ASP A 1 87 ? 11.537 -6.727 -32.206 1.00 56.56 87 ASP A C 1
ATOM 697 O O . ASP A 1 87 ? 10.807 -7.197 -33.077 1.00 56.56 87 ASP A O 1
ATOM 701 N N . ARG A 1 88 ? 12.388 -7.501 -31.511 1.00 51.72 88 ARG A N 1
ATOM 702 C CA . ARG A 1 88 ? 12.470 -8.962 -31.688 1.00 51.72 88 ARG A CA 1
ATOM 703 C C . ARG A 1 88 ? 11.234 -9.702 -31.194 1.00 51.72 88 ARG A C 1
ATOM 705 O O . ARG A 1 88 ? 10.842 -10.665 -31.831 1.00 51.72 88 ARG A O 1
ATOM 712 N N . ALA A 1 89 ? 10.625 -9.292 -30.087 1.00 54.00 89 ALA A N 1
ATOM 713 C CA . ALA A 1 89 ? 9.411 -9.922 -29.574 1.00 54.00 89 ALA A CA 1
ATOM 714 C C . ALA A 1 89 ? 8.187 -9.597 -30.449 1.00 54.00 89 ALA A C 1
ATOM 716 O O . ALA A 1 89 ? 7.345 -10.461 -30.661 1.00 54.00 89 ALA A O 1
ATOM 717 N N . VAL A 1 90 ? 8.121 -8.386 -31.011 1.00 52.81 90 VAL A N 1
ATOM 718 C CA . VAL A 1 90 ? 7.080 -7.962 -31.962 1.00 52.81 90 VAL A CA 1
ATOM 719 C C . VAL A 1 90 ? 7.228 -8.668 -33.312 1.00 52.81 90 VAL A C 1
ATOM 721 O O . VAL A 1 90 ? 6.222 -8.975 -33.944 1.00 52.81 90 VAL A O 1
ATOM 724 N N . THR A 1 91 ? 8.456 -8.954 -33.752 1.00 52.12 91 THR A N 1
ATOM 725 C CA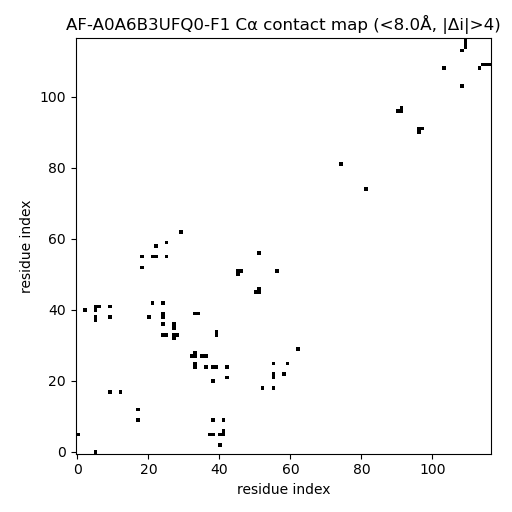 . THR A 1 91 ? 8.706 -9.707 -34.996 1.00 52.12 91 THR A CA 1
ATOM 726 C C . THR A 1 91 ? 8.609 -11.224 -34.820 1.00 52.12 91 THR A C 1
ATOM 728 O O . THR A 1 91 ? 8.155 -11.900 -35.735 1.00 52.12 91 THR A O 1
ATOM 731 N N . ALA A 1 92 ? 8.958 -11.773 -33.652 1.00 50.31 92 ALA A N 1
ATOM 732 C CA . ALA A 1 92 ? 8.934 -13.218 -33.402 1.00 50.31 92 ALA A CA 1
ATOM 733 C C . ALA A 1 92 ? 7.537 -13.805 -33.123 1.00 50.31 92 ALA A C 1
ATOM 735 O O . ALA A 1 92 ? 7.403 -15.026 -33.104 1.00 50.31 92 ALA A O 1
ATOM 736 N N . ASP A 1 93 ? 6.510 -12.977 -32.901 1.00 46.75 93 ASP A N 1
ATOM 737 C CA . ASP A 1 93 ? 5.126 -13.441 -32.694 1.00 46.75 93 ASP A CA 1
ATOM 738 C C . ASP A 1 93 ? 4.274 -13.376 -33.980 1.00 46.75 93 ASP A C 1
ATOM 740 O O . ASP A 1 93 ? 3.081 -13.695 -33.970 1.00 46.75 93 ASP A O 1
ATOM 744 N N . ASP A 1 94 ? 4.875 -13.002 -35.119 1.00 48.47 94 ASP A N 1
ATOM 745 C CA . ASP A 1 94 ? 4.250 -13.210 -36.421 1.00 48.47 94 ASP A CA 1
ATOM 746 C C . ASP A 1 94 ? 4.554 -14.636 -36.895 1.00 48.47 94 ASP A C 1
ATOM 748 O O . ASP A 1 94 ? 5.638 -14.953 -37.379 1.00 48.47 94 ASP A O 1
ATOM 752 N N . VAL A 1 95 ? 3.557 -15.515 -36.785 1.00 51.91 95 VAL A N 1
ATOM 753 C CA . VAL A 1 95 ? 3.592 -16.894 -37.306 1.00 51.91 95 VAL A CA 1
ATOM 754 C C . VAL A 1 95 ? 3.944 -16.926 -38.811 1.00 51.91 95 VAL A C 1
ATOM 756 O O . VAL A 1 95 ? 4.305 -17.974 -39.352 1.00 51.91 95 VAL A O 1
ATOM 759 N N . ALA A 1 96 ? 3.849 -15.788 -39.510 1.00 53.00 96 ALA A N 1
ATOM 760 C CA . ALA A 1 96 ? 4.300 -15.637 -40.884 1.00 53.00 96 ALA A CA 1
ATOM 761 C C . ALA A 1 96 ? 5.826 -15.505 -41.048 1.00 53.00 96 ALA A C 1
ATOM 763 O O . ALA A 1 96 ? 6.305 -15.878 -42.117 1.00 53.00 96 ALA A O 1
ATOM 764 N N . ASP A 1 97 ? 6.585 -15.033 -40.051 1.00 49.28 97 ASP A N 1
ATOM 765 C CA . ASP A 1 97 ? 8.029 -14.777 -40.193 1.00 49.28 97 ASP A CA 1
ATOM 766 C C . ASP A 1 97 ? 8.835 -16.087 -40.161 1.00 49.28 97 ASP A C 1
ATOM 768 O O . ASP A 1 97 ? 9.651 -16.338 -41.048 1.00 49.28 97 ASP A O 1
ATOM 772 N N . ASP A 1 98 ? 8.491 -17.020 -39.267 1.00 51.00 98 ASP A N 1
ATOM 773 C CA . ASP A 1 98 ? 9.050 -18.383 -39.284 1.00 51.00 98 ASP A CA 1
ATOM 774 C C . ASP A 1 98 ? 8.751 -19.100 -40.614 1.00 51.00 98 ASP A C 1
ATOM 776 O O . ASP A 1 98 ? 9.609 -19.770 -41.189 1.00 51.00 98 ASP A O 1
ATOM 780 N N . ALA A 1 99 ? 7.549 -18.907 -41.170 1.00 53.28 99 ALA A N 1
ATOM 781 C CA . ALA A 1 99 ? 7.172 -19.466 -42.469 1.00 53.28 99 ALA A CA 1
ATOM 782 C C . ALA A 1 99 ? 7.797 -18.723 -43.669 1.00 53.28 99 ALA A C 1
ATOM 784 O O . ALA A 1 99 ? 7.853 -19.283 -44.770 1.00 53.28 99 ALA A O 1
ATOM 785 N N . PHE A 1 100 ? 8.224 -17.473 -43.485 1.00 52.47 100 PHE A N 1
ATOM 786 C CA . PHE A 1 100 ? 8.911 -16.658 -44.484 1.00 52.47 100 PHE A CA 1
ATOM 787 C C . PHE A 1 100 ? 10.372 -17.098 -44.612 1.00 52.47 100 PHE A C 1
ATOM 789 O O . PHE A 1 100 ? 10.821 -17.387 -45.726 1.00 52.47 100 PHE A O 1
ATOM 796 N N . TRP A 1 101 ? 11.077 -17.266 -43.490 1.00 51.97 101 TRP A N 1
ATOM 797 C CA . TRP A 1 101 ? 12.470 -17.721 -43.473 1.00 51.97 101 TRP A CA 1
ATOM 798 C C . TRP A 1 101 ? 12.633 -19.192 -43.887 1.00 51.97 101 TRP A C 1
ATOM 800 O O . TRP A 1 101 ? 13.606 -19.514 -44.566 1.00 51.97 101 TRP A O 1
ATOM 810 N N . ASP A 1 102 ? 11.656 -20.064 -43.607 1.00 56.38 102 ASP A N 1
ATOM 811 C CA . ASP A 1 102 ? 11.673 -21.467 -44.069 1.00 56.38 102 ASP A CA 1
ATOM 812 C C . ASP A 1 102 ? 11.436 -21.627 -45.586 1.00 56.38 102 ASP A C 1
ATOM 814 O O . ASP A 1 102 ? 11.716 -22.683 -46.162 1.00 56.38 102 ASP A O 1
ATOM 818 N N . ARG A 1 103 ? 10.881 -20.607 -46.258 1.00 52.66 103 ARG A N 1
ATOM 819 C CA . ARG A 1 103 ? 10.483 -20.678 -47.679 1.00 52.66 103 ARG A CA 1
ATOM 820 C C . ARG A 1 103 ? 11.397 -19.931 -48.640 1.00 52.66 103 ARG A C 1
ATOM 822 O O . ARG A 1 103 ? 11.262 -20.135 -49.849 1.00 52.66 103 ARG A O 1
ATOM 829 N N . PHE A 1 104 ? 12.297 -19.085 -48.149 1.00 53.34 104 PHE A N 1
ATOM 830 C CA . PHE A 1 104 ? 13.221 -18.346 -49.002 1.00 53.34 104 PHE A CA 1
ATOM 831 C C . PHE A 1 104 ? 14.582 -19.039 -49.089 1.00 53.34 104 PHE A C 1
ATOM 833 O O . PHE A 1 104 ? 15.24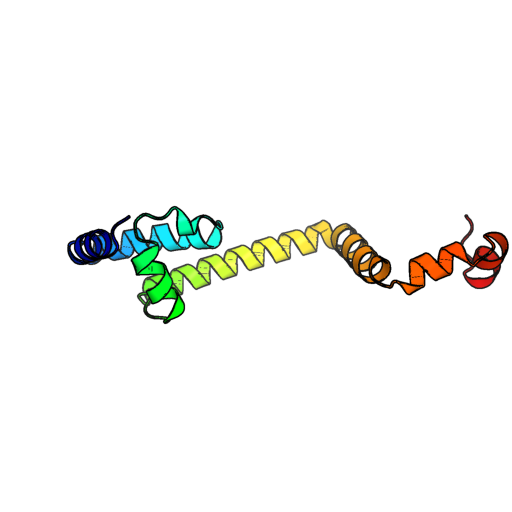0 -19.304 -48.090 1.00 53.34 104 PHE A O 1
ATOM 840 N N . ASP A 1 105 ? 15.018 -19.302 -50.323 1.00 55.34 105 ASP A N 1
ATOM 841 C CA . ASP A 1 105 ? 16.415 -19.613 -50.625 1.00 55.34 105 ASP A CA 1
ATOM 842 C C . ASP A 1 105 ? 17.289 -18.443 -50.122 1.00 55.34 105 ASP A C 1
ATOM 844 O O . ASP A 1 105 ? 17.015 -17.297 -50.505 1.00 55.34 105 ASP A O 1
ATOM 848 N N . PRO A 1 106 ? 18.311 -18.685 -49.277 1.00 58.47 106 PRO A N 1
ATOM 849 C CA . PRO A 1 106 ? 19.185 -17.645 -48.731 1.00 58.47 106 PRO A CA 1
ATOM 850 C C . PRO A 1 106 ? 19.742 -16.680 -49.787 1.00 58.47 106 PRO A C 1
ATOM 852 O O . PRO A 1 106 ? 19.853 -15.482 -49.531 1.00 58.47 106 PRO A O 1
ATOM 855 N N . ALA A 1 107 ? 20.005 -17.166 -51.005 1.00 58.81 107 ALA A N 1
ATOM 856 C CA . ALA A 1 107 ? 20.490 -16.332 -52.107 1.00 58.81 107 ALA A CA 1
ATOM 857 C C . ALA A 1 107 ? 19.450 -15.307 -52.606 1.00 58.81 107 ALA A C 1
ATOM 859 O O . ALA A 1 107 ? 19.802 -14.255 -53.143 1.00 58.81 107 ALA A O 1
ATOM 860 N N . MET A 1 108 ? 18.157 -15.591 -52.436 1.00 55.16 108 MET A N 1
ATOM 861 C CA . MET A 1 108 ? 17.070 -14.705 -52.856 1.00 55.16 108 MET A CA 1
ATOM 862 C C . MET A 1 108 ? 16.741 -13.648 -51.792 1.00 55.16 108 MET A C 1
ATOM 864 O O . MET A 1 108 ? 16.356 -12.533 -52.143 1.00 55.16 108 MET A O 1
ATOM 868 N N . ALA A 1 109 ? 16.954 -13.960 -50.510 1.00 55.59 109 ALA A N 1
ATOM 869 C CA . ALA A 1 109 ? 16.844 -12.991 -49.420 1.00 55.59 109 ALA A CA 1
ATOM 870 C C . ALA A 1 109 ? 17.916 -11.887 -49.528 1.00 55.59 109 ALA A C 1
ATOM 872 O O . ALA A 1 109 ? 17.594 -10.705 -49.398 1.00 55.59 109 ALA A O 1
ATOM 873 N N . GLU A 1 110 ? 19.158 -12.253 -49.872 1.00 59.22 110 GLU A N 1
ATOM 874 C CA . GLU A 1 110 ? 20.259 -11.303 -50.103 1.00 59.22 110 GLU A CA 1
ATOM 875 C C . GLU A 1 110 ? 19.952 -10.336 -51.264 1.00 59.22 110 GLU A C 1
ATOM 877 O O . GLU A 1 110 ? 20.165 -9.128 -51.155 1.00 59.22 110 GLU A O 1
ATOM 882 N N . ALA A 1 111 ? 19.365 -10.838 -52.357 1.00 56.41 111 ALA A N 1
ATOM 883 C CA . ALA A 1 111 ? 19.040 -10.035 -53.537 1.00 56.41 111 ALA A CA 1
ATOM 884 C C . ALA A 1 111 ? 17.887 -9.034 -53.325 1.00 56.41 111 ALA A C 1
ATOM 886 O O . ALA A 1 111 ? 17.867 -7.983 -53.968 1.00 56.41 111 ALA A O 1
ATOM 887 N N . ILE A 1 112 ? 16.916 -9.352 -52.462 1.00 55.56 112 ILE A N 1
ATOM 888 C CA . ILE A 1 112 ? 15.731 -8.509 -52.224 1.00 55.56 112 ILE A CA 1
ATOM 889 C C . ILE A 1 112 ? 15.981 -7.494 -51.103 1.00 55.56 112 ILE A C 1
ATOM 891 O O . ILE A 1 112 ? 15.536 -6.351 -51.206 1.00 55.56 112 ILE A O 1
ATOM 895 N N . LEU A 1 113 ? 16.684 -7.898 -50.042 1.00 58.09 113 LEU A N 1
ATOM 896 C CA . LEU A 1 113 ? 16.864 -7.086 -48.834 1.00 58.09 113 LEU A CA 1
ATOM 897 C C . LEU A 1 113 ? 18.221 -6.370 -48.779 1.00 58.09 113 LEU A C 1
ATOM 899 O O . LEU A 1 113 ? 18.390 -5.461 -47.971 1.00 58.09 113 LEU A O 1
ATOM 903 N N . GLY A 1 114 ? 19.182 -6.738 -49.636 1.00 44.72 114 GLY A N 1
ATOM 904 C CA . GLY A 1 114 ? 20.479 -6.060 -49.751 1.00 44.72 114 GLY A CA 1
ATOM 905 C C . GLY A 1 114 ? 21.400 -6.212 -48.534 1.00 44.72 114 GLY A C 1
ATOM 906 O O . GLY A 1 114 ? 22.410 -5.513 -48.450 1.00 44.72 114 GLY A O 1
ATOM 907 N N . CYS A 1 115 ? 21.070 -7.106 -47.600 1.00 42.44 115 CYS A N 1
ATOM 908 C CA . CYS A 1 115 ? 21.922 -7.451 -46.467 1.00 42.44 115 CYS A CA 1
ATOM 909 C C . CYS A 1 115 ? 22.792 -8.665 -46.824 1.00 42.44 115 CYS A C 1
ATOM 911 O O . CYS A 1 115 ? 22.227 -9.720 -47.119 1.00 42.44 115 CYS A O 1
ATOM 913 N N . PRO A 1 116 ? 24.132 -8.551 -46.778 1.00 42.97 116 PRO A N 1
ATOM 914 C CA . PRO A 1 116 ? 25.002 -9.712 -46.904 1.00 42.97 116 PRO A CA 1
ATOM 915 C C . PRO A 1 116 ? 24.879 -10.588 -45.651 1.00 42.97 116 PRO A C 1
ATOM 917 O O . PRO A 1 116 ? 24.783 -10.063 -44.537 1.00 42.97 116 PRO A O 1
ATOM 920 N N . ILE A 1 117 ? 24.873 -11.907 -45.850 1.00 53.00 117 ILE A N 1
ATOM 921 C CA . ILE A 1 117 ? 24.905 -12.913 -44.775 1.00 53.00 117 ILE A CA 1
ATOM 922 C C . ILE A 1 117 ? 26.327 -13.028 -44.214 1.00 53.00 117 ILE A C 1
ATOM 924 O O . ILE A 1 117 ? 27.281 -13.059 -45.027 1.00 53.00 117 ILE A O 1
#